Protein AF-A0A925TKR2-F1 (afdb_monomer)

Secondary structure (DSSP, 8-state):
--------TGGGS-TT-HHHHHHHHHHHHHHHHHTHHHHHHHHHHHH--TT--EEEET-TTSHHHHHHTTT-S-EEEEESSPPPTT--TTS-EEES-TTT--GGGG-SEEE-

Nearest PDB structures (foldseek):
  5bsz-assembly1_A  TM=6.815E-01  e=3.835E-04  Streptoalloteichus sp. ATCC 53650
  5ufm-assembly1_A  TM=5.450E-01  e=5.349E-03  Burkholderia thailandensis E264
  3bxo-assembly1_B  TM=6.477E-01  e=2.531E-02  Streptomyces venezuelae
  4evi-assembly1_B  TM=5.851E-01  e=6.092E-02  Linum nodiflorum
  8kdc-assembly1_A  TM=5.854E-01  e=1.191E+00  Human respirovirus 3

Foldseek 3Di:
DDDDDDDDPLVPDDCPDPVNVVVVVVVVVVCVVVVVLVVCLVVCLVDPDQPFAEEEEQCPAVPSVVSNCVRHVRYEYEDCDDHHPPDDPSHHYHNDDPVPDPCCVVGPYYHD

pLDDT: mean 91.81, std 5.47, range [65.12, 98.12]

Structure (mmCIF, N/CA/C/O backbone):
data_AF-A0A925TKR2-F1
#
_entry.id   AF-A0A925TKR2-F1
#
loop_
_atom_site.group_PDB
_atom_site.id
_atom_site.type_symbol
_atom_site.label_atom_id
_atom_site.label_alt_id
_atom_site.label_comp_id
_atom_site.label_asym_id
_atom_site.label_entity_id
_atom_site.label_seq_id
_atom_site.pdbx_PDB_ins_code
_atom_site.Cartn_x
_atom_site.Cartn_y
_atom_site.Cartn_z
_atom_site.occupancy
_atom_site.B_iso_or_equiv
_atom_site.auth_seq_id
_atom_site.auth_comp_id
_atom_site.auth_asym_id
_atom_site.auth_atom_id
_atom_site.pdbx_PDB_model_num
ATOM 1 N N . MET A 1 1 ? -12.867 14.093 -32.204 1.00 65.12 1 MET A N 1
ATOM 2 C CA . MET A 1 1 ? -11.749 13.657 -31.340 1.00 65.12 1 MET A CA 1
ATOM 3 C C . MET A 1 1 ? -12.023 12.224 -30.916 1.00 65.12 1 MET A C 1
ATOM 5 O O . MET A 1 1 ? -13.023 11.998 -30.249 1.00 65.12 1 MET A O 1
ATOM 9 N N . ASN A 1 2 ? -11.225 11.263 -31.384 1.00 75.62 2 ASN A N 1
ATOM 10 C CA . ASN A 1 2 ? -11.402 9.844 -31.070 1.00 75.62 2 ASN A CA 1
ATOM 11 C C . ASN A 1 2 ? -10.574 9.526 -29.813 1.00 75.62 2 ASN A C 1
ATOM 13 O O . ASN A 1 2 ? -9.360 9.707 -29.836 1.00 75.62 2 ASN A O 1
ATOM 17 N N . ARG A 1 3 ? -11.224 9.157 -28.702 1.00 83.12 3 ARG A N 1
ATOM 18 C CA . ARG A 1 3 ? -10.535 8.709 -27.481 1.00 83.12 3 ARG A CA 1
ATOM 19 C C . ARG A 1 3 ? -10.331 7.201 -27.604 1.00 83.12 3 ARG A C 1
ATOM 21 O O . ARG A 1 3 ? -11.316 6.469 -27.628 1.00 83.12 3 ARG A O 1
ATOM 28 N N . ARG A 1 4 ? -9.078 6.752 -27.688 1.00 86.75 4 ARG A N 1
ATOM 29 C CA . ARG A 1 4 ? -8.713 5.331 -27.735 1.00 86.75 4 ARG A CA 1
ATOM 30 C C . ARG A 1 4 ? -8.025 4.942 -26.432 1.00 86.75 4 ARG A C 1
ATOM 32 O O . ARG A 1 4 ? -7.164 5.678 -25.964 1.00 86.75 4 ARG A O 1
ATOM 39 N N . LEU A 1 5 ? -8.421 3.807 -25.861 1.00 82.81 5 LEU A N 1
ATOM 40 C CA . LEU A 1 5 ? -7.683 3.180 -24.769 1.00 82.81 5 LEU A CA 1
ATOM 41 C C . LEU A 1 5 ? -6.506 2.421 -25.373 1.00 82.81 5 LEU A C 1
ATOM 43 O O . LEU A 1 5 ? -6.697 1.574 -26.247 1.00 82.81 5 LEU A O 1
ATOM 47 N N . GLU A 1 6 ? -5.304 2.754 -24.928 1.00 86.62 6 GLU A N 1
ATOM 48 C CA . GLU A 1 6 ? -4.077 2.058 -25.299 1.00 86.62 6 GLU A CA 1
ATOM 49 C C . GLU A 1 6 ? -3.499 1.387 -24.053 1.00 86.62 6 GLU A C 1
ATOM 51 O O . GLU A 1 6 ? -3.674 1.928 -22.957 1.00 86.62 6 GLU A O 1
ATOM 56 N N . PRO A 1 7 ? -2.858 0.212 -24.191 1.00 82.44 7 PRO A N 1
ATOM 57 C CA . PRO A 1 7 ? -2.195 -0.433 -23.067 1.00 82.44 7 PRO A CA 1
ATOM 58 C C . PRO A 1 7 ? -1.189 0.517 -22.418 1.00 82.44 7 PRO A C 1
ATOM 60 O O . PRO A 1 7 ? -0.409 1.173 -23.112 1.00 82.44 7 PRO A O 1
ATOM 63 N N . GLU A 1 8 ? -1.205 0.588 -21.091 1.00 84.75 8 GLU A N 1
ATOM 64 C CA . GLU A 1 8 ? -0.228 1.375 -20.353 1.00 84.75 8 GLU A CA 1
ATOM 65 C C . GLU A 1 8 ? 1.171 0.766 -20.524 1.00 84.75 8 GLU A C 1
ATOM 67 O O . GLU A 1 8 ? 1.356 -0.445 -20.408 1.00 84.75 8 GLU A O 1
ATOM 72 N N . LEU A 1 9 ? 2.178 1.605 -20.789 1.00 83.31 9 LEU A N 1
ATOM 73 C CA . LEU A 1 9 ? 3.553 1.146 -21.006 1.00 83.31 9 LEU A CA 1
ATOM 74 C C . LEU A 1 9 ? 4.087 0.349 -19.804 1.00 83.31 9 LEU A C 1
ATOM 76 O O . LEU A 1 9 ? 4.703 -0.700 -19.984 1.00 83.31 9 LEU A O 1
ATOM 80 N N . LEU A 1 10 ? 3.827 0.827 -18.584 1.00 82.12 10 LEU A N 1
ATOM 81 C CA . LEU A 1 10 ? 4.342 0.228 -17.350 1.00 82.12 10 LEU A CA 1
ATOM 82 C C . LEU A 1 10 ? 3.732 -1.145 -17.054 1.00 82.12 10 LEU A C 1
ATOM 84 O O . LEU A 1 10 ? 4.422 -1.995 -16.497 1.00 82.12 10 LEU A O 1
ATOM 88 N N . ASP A 1 11 ? 2.495 -1.388 -17.487 1.00 79.62 11 ASP A N 1
ATOM 89 C CA . ASP A 1 11 ? 1.804 -2.671 -17.315 1.00 79.62 11 ASP A CA 1
ATOM 90 C C . ASP A 1 11 ? 2.474 -3.819 -18.076 1.00 79.62 11 ASP A C 1
ATOM 92 O O . ASP A 1 11 ? 2.323 -4.985 -17.715 1.00 79.62 11 ASP A O 1
ATOM 96 N N . SER A 1 12 ? 3.229 -3.495 -19.128 1.00 83.75 12 SER A N 1
ATOM 97 C CA . SER A 1 12 ? 3.965 -4.481 -19.923 1.00 83.75 12 SER A CA 1
ATOM 98 C C . SER A 1 12 ? 5.346 -4.827 -19.357 1.00 83.75 12 SER A C 1
ATOM 100 O O . SER A 1 12 ? 5.972 -5.786 -19.813 1.00 83.75 12 SER A O 1
ATOM 102 N N . LEU A 1 13 ? 5.839 -4.060 -18.379 1.00 85.88 13 LEU A N 1
ATOM 103 C CA . LEU A 1 13 ? 7.198 -4.204 -17.870 1.00 85.88 13 LEU A CA 1
ATOM 104 C C . LEU A 1 13 ? 7.270 -5.179 -16.684 1.00 85.88 13 LEU A C 1
ATOM 106 O O . LEU A 1 13 ? 6.424 -5.133 -15.787 1.00 85.88 13 LEU A O 1
ATOM 110 N N . PRO A 1 14 ? 8.324 -6.017 -16.609 1.00 86.00 14 PRO A N 1
ATOM 111 C CA . PRO A 1 14 ? 8.619 -6.796 -15.415 1.00 86.00 14 PRO A CA 1
ATOM 112 C C . PRO A 1 14 ? 8.771 -5.912 -14.163 1.00 86.00 14 PRO A C 1
ATOM 114 O O . PRO A 1 14 ? 9.266 -4.784 -14.259 1.00 86.00 14 PRO A O 1
ATOM 117 N N . PRO A 1 15 ? 8.410 -6.401 -12.962 1.00 81.31 15 PRO A N 1
ATOM 118 C CA . PRO A 1 15 ? 8.490 -5.605 -11.739 1.00 81.31 15 PRO A CA 1
ATOM 119 C C . PRO A 1 15 ? 9.890 -5.091 -11.385 1.00 81.31 15 PRO A C 1
ATOM 121 O O . PRO A 1 15 ? 10.000 -4.080 -10.691 1.00 81.31 15 PRO A O 1
ATOM 124 N N . ASP A 1 16 ? 10.931 -5.792 -11.821 1.00 86.56 16 ASP A N 1
ATOM 125 C CA . ASP A 1 16 ? 12.348 -5.488 -11.631 1.00 86.56 16 ASP A CA 1
ATOM 126 C C . ASP A 1 16 ? 12.948 -4.651 -12.775 1.00 86.56 16 ASP A C 1
ATOM 128 O O . ASP A 1 16 ? 14.123 -4.283 -12.720 1.00 86.56 16 ASP A O 1
ATOM 132 N N . HIS A 1 17 ? 12.150 -4.293 -13.787 1.00 89.38 17 HIS A N 1
ATOM 133 C CA . HIS A 1 17 ? 12.605 -3.453 -14.887 1.00 89.38 17 HIS A CA 1
ATOM 134 C C . HIS A 1 17 ? 13.007 -2.052 -14.381 1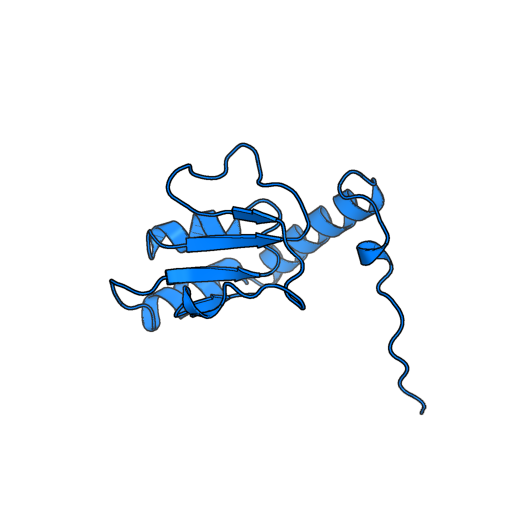.00 89.38 17 HIS A C 1
ATOM 136 O O . HIS A 1 17 ? 12.244 -1.438 -13.622 1.00 89.38 17 HIS A O 1
ATOM 142 N N . PRO A 1 18 ? 14.149 -1.487 -14.824 1.00 89.06 18 PRO A N 1
ATOM 143 C CA . PRO A 1 18 ? 14.622 -0.177 -14.371 1.00 89.06 18 PRO A CA 1
ATOM 144 C C . PRO A 1 18 ? 13.580 0.940 -14.496 1.00 89.06 18 PRO A C 1
ATOM 146 O O . PRO A 1 18 ? 13.410 1.720 -13.562 1.00 89.06 18 PRO A O 1
ATOM 149 N N . ASP A 1 19 ? 12.834 0.980 -15.602 1.00 88.44 19 ASP A N 1
ATOM 150 C CA . ASP A 1 19 ? 11.799 2.002 -15.824 1.00 88.44 19 ASP A CA 1
ATOM 151 C C . ASP A 1 19 ? 10.593 1.840 -14.889 1.00 88.44 19 ASP A C 1
ATOM 153 O O . ASP A 1 19 ? 10.044 2.8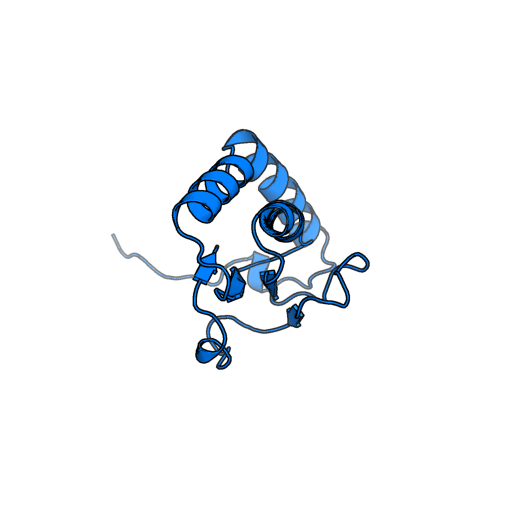32 -14.408 1.00 88.44 19 ASP A O 1
ATOM 157 N N . ALA A 1 20 ? 10.212 0.601 -14.556 1.00 86.06 20 ALA A N 1
ATOM 158 C CA . ALA A 1 20 ? 9.152 0.341 -13.584 1.00 86.06 20 ALA A CA 1
ATOM 159 C C . ALA A 1 20 ? 9.584 0.782 -12.176 1.00 86.06 20 ALA A C 1
ATOM 161 O O . ALA A 1 20 ? 8.811 1.395 -11.437 1.00 86.06 20 ALA A O 1
ATOM 162 N N . ILE A 1 21 ? 10.846 0.532 -11.814 1.00 86.81 21 ILE A N 1
ATOM 163 C CA . ILE A 1 21 ? 11.433 0.994 -10.550 1.00 86.81 21 ILE A CA 1
ATOM 164 C C . ILE A 1 21 ? 11.505 2.527 -10.510 1.00 86.81 21 ILE A C 1
ATOM 166 O O . ILE A 1 21 ? 11.133 3.129 -9.498 1.00 86.81 21 ILE A O 1
ATOM 170 N N . HIS A 1 22 ? 11.957 3.165 -11.594 1.00 88.75 22 HIS A N 1
ATOM 171 C CA . HIS A 1 22 ? 12.053 4.622 -11.692 1.00 88.75 22 HIS A CA 1
ATOM 172 C C . HIS A 1 22 ? 10.674 5.269 -11.550 1.00 88.75 22 HIS A C 1
ATOM 174 O O . HIS A 1 22 ? 10.497 6.137 -10.698 1.00 88.75 22 HIS A O 1
ATOM 180 N N . SER A 1 23 ? 9.681 4.782 -12.297 1.00 87.06 23 SER A N 1
ATOM 181 C CA . SER A 1 23 ? 8.310 5.290 -12.231 1.00 87.06 23 SER A CA 1
ATOM 182 C C . SER A 1 23 ? 7.731 5.208 -10.813 1.00 87.06 23 SER A C 1
ATOM 184 O O . SER A 1 23 ? 7.206 6.194 -10.295 1.00 87.06 23 SER A O 1
ATOM 186 N N . ARG A 1 24 ? 7.925 4.085 -10.104 1.00 85.94 24 ARG A N 1
ATOM 187 C CA . ARG A 1 24 ? 7.507 3.958 -8.693 1.00 85.94 24 ARG A CA 1
ATOM 188 C C . ARG A 1 24 ? 8.175 4.993 -7.791 1.00 85.94 24 ARG A C 1
ATOM 190 O O . ARG A 1 24 ? 7.528 5.539 -6.899 1.00 85.94 24 ARG A O 1
ATOM 197 N N . ARG A 1 25 ? 9.468 5.265 -7.990 1.00 86.69 25 ARG A N 1
ATOM 198 C CA . ARG A 1 25 ? 10.191 6.283 -7.213 1.00 86.69 25 ARG A CA 1
ATOM 199 C C . ARG A 1 25 ? 9.600 7.673 -7.442 1.00 86.69 25 ARG A C 1
ATOM 201 O O . ARG A 1 25 ? 9.396 8.405 -6.473 1.00 86.69 25 ARG A O 1
ATOM 208 N N . ASP A 1 26 ? 9.303 8.008 -8.689 1.00 89.69 26 ASP A N 1
ATOM 209 C CA . ASP A 1 26 ? 8.731 9.303 -9.048 1.00 89.69 26 ASP A CA 1
ATOM 210 C C . ASP A 1 26 ? 7.316 9.445 -8.487 1.00 89.69 26 ASP A C 1
ATOM 212 O O . ASP A 1 26 ? 6.995 10.458 -7.861 1.00 89.69 26 ASP A O 1
ATOM 216 N N . LEU A 1 27 ? 6.503 8.389 -8.580 1.00 85.69 27 LEU A N 1
ATOM 217 C CA . LEU A 1 27 ? 5.161 8.359 -8.005 1.00 85.69 27 LEU A CA 1
ATOM 218 C C . LEU A 1 27 ? 5.180 8.587 -6.486 1.00 85.69 27 LEU A C 1
ATOM 220 O O . LEU A 1 27 ? 4.352 9.328 -5.960 1.00 85.69 27 LEU A O 1
ATOM 224 N N . ARG A 1 28 ? 6.162 8.030 -5.763 1.00 86.44 28 ARG A N 1
ATOM 225 C CA . ARG A 1 28 ? 6.335 8.305 -4.323 1.00 86.44 28 ARG A CA 1
ATOM 226 C C . ARG A 1 28 ? 6.629 9.776 -4.043 1.00 86.44 28 ARG A C 1
ATOM 228 O O . ARG A 1 28 ? 6.142 10.308 -3.043 1.00 86.44 28 ARG A O 1
ATOM 235 N N . LEU A 1 29 ? 7.434 10.427 -4.881 1.00 88.56 29 LEU A N 1
ATOM 236 C CA . LEU A 1 29 ? 7.726 11.852 -4.740 1.00 88.56 29 LEU A CA 1
ATOM 237 C C . LEU A 1 29 ? 6.467 12.685 -4.992 1.00 88.56 29 LEU A C 1
ATOM 239 O O . LEU A 1 29 ? 6.134 13.536 -4.171 1.00 88.56 29 LEU A O 1
ATOM 243 N N . VAL A 1 30 ? 5.738 12.394 -6.069 1.00 88.81 30 VAL A N 1
ATOM 244 C CA . VAL A 1 30 ? 4.482 13.074 -6.412 1.00 88.81 30 VAL A CA 1
ATOM 245 C C . VAL A 1 30 ? 3.453 12.915 -5.291 1.00 88.81 30 VAL A C 1
ATOM 247 O O . VAL A 1 30 ? 2.955 13.915 -4.777 1.00 88.81 30 VAL A O 1
ATOM 250 N N . ASN A 1 31 ? 3.216 11.688 -4.816 1.00 86.88 31 ASN A N 1
ATOM 251 C CA . ASN A 1 31 ? 2.296 11.409 -3.708 1.00 86.88 31 ASN A CA 1
ATOM 252 C C . ASN A 1 31 ? 2.683 12.146 -2.420 1.00 86.88 31 ASN A C 1
ATOM 254 O O . ASN A 1 31 ? 1.816 12.568 -1.650 1.00 86.88 31 ASN A O 1
ATOM 258 N N . ARG A 1 32 ? 3.988 12.317 -2.176 1.00 87.81 32 ARG A N 1
ATOM 259 C CA . ARG A 1 32 ? 4.490 13.092 -1.039 1.00 87.81 32 ARG A CA 1
ATOM 260 C C . ARG A 1 32 ? 4.209 14.582 -1.207 1.00 87.81 32 ARG A C 1
ATOM 262 O O . ARG A 1 32 ? 3.733 15.195 -0.258 1.00 87.81 32 ARG A O 1
ATOM 269 N N . VAL A 1 33 ? 4.485 15.146 -2.382 1.00 92.00 33 VAL A N 1
ATOM 270 C CA . VAL A 1 33 ? 4.248 16.569 -2.683 1.00 92.00 33 VAL A CA 1
ATOM 271 C C . VAL A 1 33 ? 2.757 16.904 -2.620 1.00 92.00 33 VAL A C 1
ATOM 273 O O . VAL A 1 33 ? 2.390 17.938 -2.072 1.00 92.00 33 VAL A O 1
ATOM 276 N N . MET A 1 34 ? 1.897 16.011 -3.110 1.00 91.50 34 MET A N 1
ATOM 277 C CA . MET A 1 34 ? 0.442 16.180 -3.068 1.00 91.50 34 MET A CA 1
ATOM 278 C C . MET A 1 34 ? -0.163 15.991 -1.670 1.00 91.50 34 MET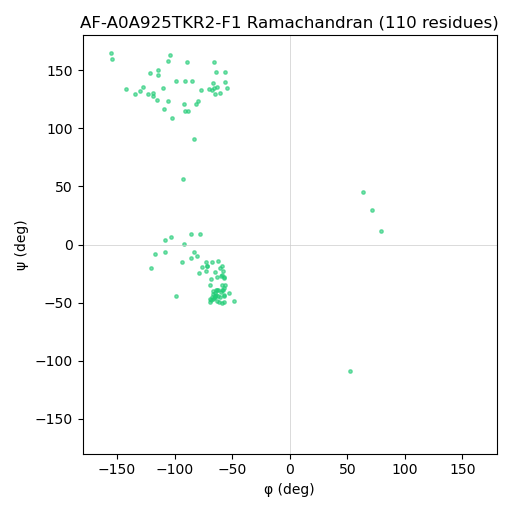 A C 1
ATOM 280 O O . MET A 1 34 ? -1.306 16.374 -1.443 1.00 91.50 34 MET A O 1
ATOM 284 N N . GLY A 1 35 ? 0.581 15.413 -0.720 1.00 91.00 35 GLY A N 1
ATOM 285 C CA . GLY A 1 35 ? 0.070 15.162 0.628 1.00 91.00 35 GLY A CA 1
ATOM 286 C C . GLY A 1 35 ? -0.972 14.040 0.691 1.00 91.00 35 GLY A C 1
ATOM 287 O O . GLY A 1 35 ? -1.822 14.049 1.583 1.00 91.00 35 GLY A O 1
ATOM 288 N N . ASN A 1 36 ? -0.889 13.051 -0.205 1.00 90.00 36 ASN A N 1
ATOM 289 C CA . ASN A 1 36 ? -1.884 11.977 -0.298 1.00 90.00 36 ASN A CA 1
ATOM 290 C C . ASN A 1 36 ? -1.973 11.157 0.993 1.00 90.00 36 ASN A C 1
ATOM 292 O O . ASN A 1 36 ? -3.059 10.894 1.498 1.00 90.00 36 ASN A O 1
ATOM 296 N N . ALA A 1 37 ? -0.836 10.779 1.575 1.00 91.75 37 ALA A N 1
ATOM 297 C CA . ALA A 1 37 ? -0.844 9.916 2.752 1.00 91.75 37 ALA A CA 1
ATOM 298 C C . ALA A 1 37 ? -1.468 10.574 4.010 1.00 91.75 37 ALA A C 1
ATOM 300 O O . ALA A 1 37 ? -2.335 9.943 4.613 1.00 91.75 37 ALA A O 1
ATOM 301 N N . PRO A 1 38 ? -1.145 11.833 4.386 1.00 94.56 38 PRO A N 1
ATOM 302 C CA . PRO A 1 38 ? -1.894 12.543 5.429 1.00 94.56 38 PRO A CA 1
ATOM 303 C C . PRO A 1 38 ? -3.395 12.667 5.132 1.00 94.56 38 PRO A C 1
ATOM 305 O O . PRO A 1 38 ? -4.212 12.570 6.046 1.00 94.56 38 PRO A O 1
ATOM 308 N N . TRP A 1 39 ? -3.770 12.874 3.866 1.00 95.56 39 TRP A N 1
ATOM 309 C CA . TRP A 1 39 ? -5.176 12.956 3.472 1.00 95.56 39 TRP A CA 1
ATOM 310 C C . TRP A 1 39 ? -5.911 11.623 3.682 1.00 95.56 39 TRP A C 1
ATOM 312 O O . T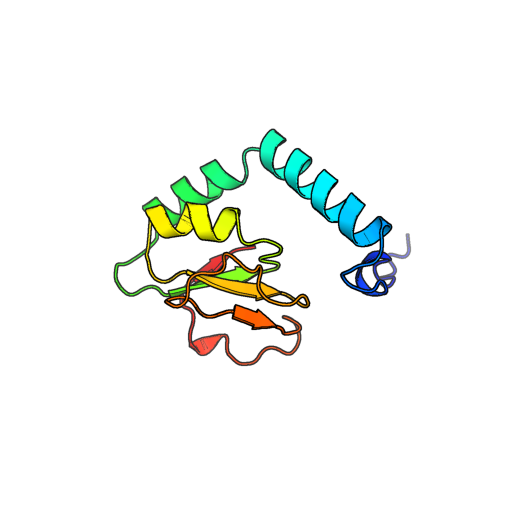RP A 1 39 ? -7.001 11.614 4.261 1.00 95.56 39 TRP A O 1
ATOM 322 N N . PHE A 1 40 ? -5.303 10.498 3.291 1.00 96.19 40 PHE A N 1
ATOM 323 C CA . PHE A 1 40 ? -5.870 9.169 3.521 1.00 96.19 40 PHE A CA 1
ATOM 324 C C . PHE A 1 40 ? -5.977 8.835 5.011 1.00 96.19 40 PHE A C 1
ATOM 326 O O . PHE A 1 40 ? -7.024 8.358 5.433 1.00 96.19 40 PHE A O 1
ATOM 333 N N . GLU A 1 41 ? -4.959 9.130 5.825 1.00 95.75 41 GLU A N 1
ATOM 334 C CA . GLU A 1 41 ? -5.019 8.920 7.282 1.00 95.75 41 GLU A CA 1
ATOM 335 C C . GLU A 1 41 ? -6.191 9.674 7.918 1.00 95.75 41 GLU A C 1
ATOM 337 O O . GLU A 1 41 ? -6.980 9.090 8.660 1.00 95.75 41 GLU A O 1
ATOM 342 N N . GLN A 1 42 ? -6.337 10.965 7.599 1.00 96.31 42 GLN A N 1
ATOM 343 C CA . GLN A 1 42 ? -7.422 11.793 8.130 1.00 96.31 42 GLN A CA 1
ATOM 344 C C . GLN A 1 42 ? -8.793 11.310 7.658 1.00 96.31 42 GLN A C 1
ATOM 346 O O . GLN A 1 42 ?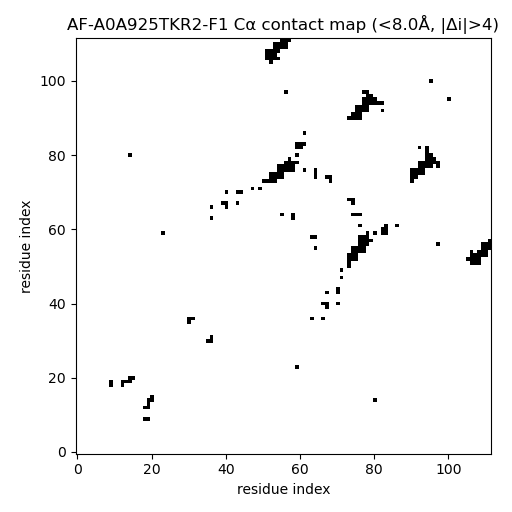 -9.748 11.291 8.435 1.00 96.31 42 GLN A O 1
ATOM 351 N N . THR A 1 43 ? -8.903 10.934 6.385 1.00 96.50 43 THR A N 1
ATOM 352 C CA . THR A 1 43 ? -10.158 10.446 5.808 1.00 96.50 43 THR A CA 1
ATOM 353 C C . THR A 1 43 ? -10.542 9.106 6.422 1.00 96.50 43 THR A C 1
ATOM 355 O O . THR A 1 43 ? -11.686 8.943 6.843 1.00 96.50 43 THR A O 1
ATOM 358 N N . LEU A 1 44 ? -9.588 8.184 6.557 1.00 96.31 44 LEU A N 1
ATOM 359 C CA . LEU A 1 44 ? -9.811 6.877 7.159 1.00 96.31 44 LEU A CA 1
ATOM 360 C C . LEU A 1 44 ? -10.217 7.008 8.626 1.00 96.31 44 LEU A C 1
ATOM 362 O O . LEU A 1 44 ? -11.241 6.459 9.018 1.00 96.31 44 LEU A O 1
ATOM 366 N N . ALA A 1 45 ? -9.488 7.803 9.414 1.00 96.31 45 ALA A N 1
ATOM 367 C CA . ALA A 1 45 ? -9.774 8.008 10.834 1.00 96.31 45 ALA A CA 1
ATOM 368 C C . ALA A 1 45 ? -11.194 8.541 11.099 1.00 96.31 45 ALA A C 1
ATOM 370 O O . ALA A 1 45 ? -11.769 8.264 12.147 1.00 96.31 45 ALA A O 1
ATOM 371 N N . ARG A 1 46 ? -11.776 9.288 10.152 1.00 96.69 46 ARG A N 1
ATOM 372 C CA . ARG A 1 46 ? -13.141 9.827 10.267 1.00 96.69 46 ARG A CA 1
ATOM 373 C C . ARG A 1 46 ? -14.244 8.813 9.962 1.00 96.69 46 ARG A C 1
ATOM 375 O O . ARG A 1 46 ? -15.366 9.022 10.410 1.00 96.69 46 ARG A O 1
ATOM 382 N N . HIS A 1 47 ? -13.958 7.767 9.186 1.00 95.75 47 HIS A N 1
ATOM 383 C CA . HIS A 1 47 ? -14.992 6.876 8.640 1.00 95.75 47 HIS A CA 1
ATOM 384 C C . HIS A 1 47 ? -14.843 5.414 9.065 1.00 95.75 47 HIS A C 1
ATOM 386 O O . HIS A 1 47 ? -15.820 4.668 8.995 1.00 95.75 47 HIS A O 1
ATOM 392 N N . ILE A 1 48 ? -13.651 5.003 9.500 1.00 96.94 48 ILE A N 1
ATOM 393 C CA . ILE A 1 48 ? -13.360 3.617 9.856 1.00 96.94 48 ILE A CA 1
ATOM 394 C C . ILE A 1 48 ? -14.136 3.179 11.101 1.00 96.94 48 ILE A C 1
ATOM 396 O O . ILE A 1 48 ? -14.244 3.910 12.088 1.00 96.94 48 ILE A O 1
ATOM 400 N N . ARG A 1 49 ? -14.651 1.951 11.076 1.00 95.94 49 ARG A N 1
ATOM 401 C CA . ARG A 1 49 ? -15.263 1.282 12.229 1.00 95.94 49 ARG A CA 1
ATOM 402 C C . ARG A 1 49 ? -14.321 0.204 12.778 1.00 95.94 49 ARG A C 1
ATOM 404 O O . ARG A 1 49 ? -13.501 -0.324 12.033 1.00 95.94 49 ARG A O 1
ATOM 411 N N . PRO A 1 50 ? -14.456 -0.210 14.054 1.00 89.44 50 PRO A N 1
ATOM 412 C CA . PRO A 1 50 ? -13.508 -1.140 14.684 1.00 89.44 50 PRO A CA 1
ATOM 413 C C . PRO A 1 50 ? -13.325 -2.502 13.991 1.00 89.44 50 PRO A C 1
ATOM 415 O O . PRO A 1 50 ? -12.306 -3.152 14.193 1.00 89.44 50 PRO A O 1
ATOM 418 N N . HIS A 1 51 ? -14.304 -2.946 13.199 1.00 91.75 51 HIS A N 1
ATOM 419 C CA . HIS A 1 51 ? -14.287 -4.248 12.520 1.00 91.75 51 HIS A CA 1
ATOM 420 C C . HIS A 1 51 ? -14.084 -4.120 11.009 1.00 91.75 51 HIS A C 1
ATOM 422 O O . HIS A 1 51 ? -14.149 -5.123 10.297 1.00 91.75 51 HIS A O 1
ATOM 428 N N . ASP A 1 52 ? -13.869 -2.900 10.516 1.00 96.31 52 ASP A N 1
ATOM 429 C CA . ASP A 1 52 ? -13.652 -2.686 9.099 1.00 96.31 52 ASP A CA 1
ATOM 430 C C . ASP A 1 52 ? -12.296 -3.239 8.681 1.00 96.31 52 ASP A C 1
ATOM 432 O O . ASP A 1 52 ? -11.271 -2.999 9.325 1.00 96.31 52 ASP A O 1
ATOM 436 N N . ARG A 1 53 ? -12.311 -3.974 7.570 1.00 97.00 53 ARG A N 1
ATOM 437 C CA . ARG A 1 53 ? -11.106 -4.478 6.926 1.00 97.00 53 ARG A CA 1
ATOM 438 C C . ARG A 1 53 ? -10.855 -3.665 5.668 1.00 97.00 53 ARG A C 1
ATOM 440 O O . ARG A 1 53 ? -11.716 -3.581 4.790 1.00 97.00 53 ARG A O 1
ATOM 447 N N . VAL A 1 54 ? -9.666 -3.086 5.609 1.00 98.00 54 VAL A N 1
ATOM 448 C CA . VAL A 1 54 ? -9.196 -2.201 4.550 1.00 98.00 54 VAL A CA 1
ATOM 449 C C . VAL A 1 54 ? -8.336 -2.998 3.574 1.00 98.00 54 VAL A C 1
ATOM 451 O O . VAL A 1 54 ? -7.534 -3.829 4.002 1.00 98.00 54 VAL A O 1
ATOM 454 N N . ILE A 1 55 ? -8.477 -2.724 2.280 1.00 98.12 55 ILE A N 1
ATOM 455 C CA . ILE A 1 55 ? -7.536 -3.161 1.244 1.00 98.12 55 ILE A CA 1
ATOM 456 C C . ILE A 1 55 ? -7.006 -1.961 0.458 1.00 98.12 55 ILE A C 1
ATOM 458 O O . ILE A 1 55 ? -7.790 -1.129 -0.002 1.00 98.12 55 ILE A O 1
ATOM 462 N N . GLU A 1 56 ? -5.682 -1.868 0.322 1.00 97.31 56 GLU A N 1
ATOM 463 C CA . GLU A 1 56 ? -5.009 -0.867 -0.515 1.00 97.31 56 GLU A CA 1
ATOM 464 C C . GLU A 1 56 ? -4.770 -1.413 -1.934 1.00 97.31 56 GLU A C 1
ATOM 466 O O . GLU A 1 56 ? -4.086 -2.420 -2.115 1.00 97.31 56 GLU A O 1
ATOM 471 N N . LEU A 1 57 ? -5.309 -0.735 -2.945 1.00 96.19 57 LEU A N 1
ATOM 472 C CA . LEU A 1 57 ? -5.081 -0.992 -4.363 1.00 96.19 57 LEU A CA 1
ATOM 473 C C . LEU A 1 57 ? -3.720 -0.442 -4.783 1.00 96.19 57 LEU A C 1
ATOM 475 O O . LEU A 1 57 ? -3.409 0.709 -4.495 1.00 96.19 57 LEU A O 1
ATOM 479 N N . GLY A 1 58 ? -2.931 -1.237 -5.506 1.00 92.44 58 GLY A N 1
ATOM 480 C CA . GLY A 1 58 ? -1.608 -0.792 -5.948 1.00 92.44 58 GLY A CA 1
ATOM 481 C C . GLY A 1 58 ? -0.682 -0.528 -4.762 1.00 92.44 58 GLY A C 1
ATOM 482 O O . GLY A 1 58 ? -0.008 0.500 -4.709 1.00 92.44 58 GLY A O 1
ATOM 483 N N . SER A 1 59 ? -0.683 -1.449 -3.790 1.00 92.94 59 SER A N 1
ATOM 484 C CA . SER A 1 59 ? 0.032 -1.296 -2.516 1.00 92.94 59 SER A CA 1
ATOM 485 C C . SER A 1 59 ? 1.541 -1.098 -2.663 1.00 92.94 59 SER A C 1
ATOM 487 O O . SER A 1 59 ? 2.197 -0.658 -1.717 1.00 92.94 59 SER A O 1
ATOM 489 N N . GLY A 1 60 ? 2.123 -1.442 -3.815 1.00 90.00 60 GLY A N 1
ATOM 490 C CA . GLY A 1 60 ? 3.521 -1.212 -4.143 1.00 90.00 60 GLY A CA 1
ATOM 491 C C . GLY A 1 60 ? 4.471 -1.742 -3.070 1.00 90.00 60 GLY A C 1
ATOM 492 O O . GLY A 1 60 ? 4.668 -2.940 -2.904 1.00 90.00 60 GLY A O 1
ATOM 493 N N . THR A 1 61 ? 5.099 -0.833 -2.334 1.00 89.19 61 THR A N 1
ATOM 494 C CA . THR A 1 61 ? 6.047 -1.151 -1.253 1.00 89.19 61 THR A CA 1
ATOM 495 C C . THR A 1 61 ? 5.471 -0.993 0.153 1.00 89.19 61 THR A C 1
ATOM 497 O O . THR A 1 61 ? 6.191 -1.180 1.134 1.00 89.19 61 THR A O 1
ATOM 500 N N . GLY A 1 62 ? 4.172 -0.721 0.261 1.00 91.69 62 GLY A N 1
ATOM 501 C CA . GLY A 1 62 ? 3.408 -0.764 1.501 1.00 91.69 62 GLY A CA 1
ATOM 502 C C . GLY A 1 62 ? 3.570 0.450 2.414 1.00 91.69 62 GLY A C 1
ATOM 503 O O . GLY A 1 62 ? 3.141 0.386 3.564 1.00 91.69 62 GLY A O 1
ATOM 504 N N . GLU A 1 63 ? 4.178 1.554 1.968 1.00 92.06 63 GLU A N 1
ATOM 505 C CA . GLU A 1 63 ? 4.373 2.736 2.817 1.00 92.06 63 GLU A CA 1
ATOM 506 C C . GLU A 1 63 ? 3.049 3.381 3.248 1.00 92.06 63 GLU A C 1
ATOM 508 O O . GLU A 1 63 ? 2.935 3.821 4.394 1.00 92.06 63 GLU A O 1
ATOM 513 N N . LEU A 1 64 ? 2.046 3.439 2.363 1.00 93.56 64 LEU A N 1
ATOM 514 C CA . LEU A 1 64 ? 0.724 3.953 2.723 1.00 93.56 64 LEU A CA 1
ATOM 515 C C . LEU A 1 64 ? 0.019 2.984 3.677 1.00 93.56 64 LEU A C 1
ATOM 517 O O . LEU A 1 64 ? -0.389 3.410 4.754 1.00 93.56 64 LEU A O 1
ATOM 521 N N . SER A 1 65 ? -0.024 1.687 3.367 1.00 95.25 65 SER A N 1
ATOM 522 C CA . SER A 1 65 ? -0.500 0.646 4.288 1.00 95.25 65 SER A CA 1
ATOM 523 C C . SER A 1 65 ? 0.121 0.764 5.680 1.00 95.25 65 SER A C 1
ATOM 525 O O . SER A 1 65 ? -0.597 0.778 6.677 1.00 95.25 65 SER A O 1
ATOM 527 N N . ALA A 1 66 ? 1.444 0.915 5.780 1.00 94.25 66 ALA A N 1
ATOM 528 C CA . ALA A 1 66 ? 2.135 1.065 7.060 1.00 94.25 66 ALA A CA 1
ATOM 529 C C . ALA A 1 66 ? 1.625 2.276 7.859 1.00 94.25 66 AL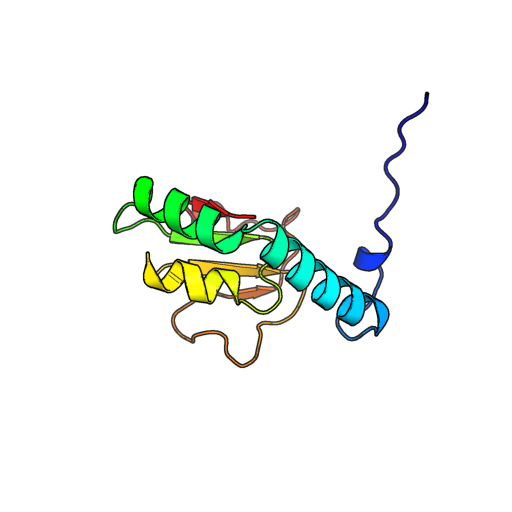A A C 1
ATOM 531 O O . ALA A 1 66 ? 1.437 2.186 9.073 1.00 94.25 66 ALA A O 1
ATOM 532 N N . ARG A 1 67 ? 1.348 3.386 7.172 1.00 95.12 67 ARG A N 1
ATOM 533 C CA . ARG A 1 67 ? 0.767 4.595 7.761 1.00 95.12 67 ARG A CA 1
ATOM 534 C C . ARG A 1 67 ? -0.679 4.392 8.206 1.00 95.12 67 ARG A C 1
ATOM 536 O O . ARG A 1 67 ? -1.009 4.680 9.354 1.00 95.12 67 ARG A O 1
ATOM 543 N N . LEU A 1 68 ? -1.526 3.813 7.358 1.00 95.69 68 LEU A N 1
ATOM 544 C CA . LEU A 1 68 ? -2.931 3.533 7.682 1.00 95.69 68 LEU A CA 1
ATOM 545 C C . LEU A 1 68 ? -3.086 2.546 8.842 1.00 95.69 68 LEU A C 1
ATOM 547 O O . LEU A 1 68 ? -4.047 2.636 9.608 1.00 95.69 68 LEU A O 1
ATOM 551 N N . ARG A 1 69 ? -2.108 1.657 9.039 1.00 94.50 69 ARG A N 1
ATOM 552 C CA . ARG A 1 69 ? -2.092 0.714 10.165 1.00 94.50 69 ARG A CA 1
ATOM 553 C C . ARG A 1 69 ? -1.919 1.360 11.533 1.00 94.50 69 ARG A C 1
ATOM 555 O O . ARG A 1 69 ? -2.219 0.724 12.539 1.00 94.50 69 ARG A O 1
ATOM 562 N N . THR A 1 70 ? -1.498 2.623 11.580 1.00 94.69 70 THR A N 1
ATOM 563 C CA . THR A 1 70 ? -1.534 3.424 12.813 1.00 94.69 70 THR A CA 1
ATOM 564 C C . THR A 1 70 ? -2.961 3.827 13.208 1.00 94.69 70 THR A C 1
ATOM 566 O O . THR A 1 70 ? -3.200 4.150 14.368 1.00 94.69 70 THR A O 1
ATOM 569 N N . ILE A 1 71 ? -3.910 3.768 12.264 1.00 95.56 71 ILE A N 1
ATOM 570 C CA . ILE A 1 71 ? -5.324 4.115 12.449 1.00 95.56 71 ILE A CA 1
ATOM 571 C C . ILE A 1 71 ? -6.179 2.860 12.673 1.00 95.56 71 ILE A C 1
ATOM 573 O O . ILE A 1 71 ? -7.021 2.840 13.567 1.00 95.56 71 ILE A O 1
ATOM 577 N N . THR A 1 72 ? -5.969 1.802 11.882 1.00 94.69 72 THR A N 1
ATOM 578 C CA . THR A 1 72 ? -6.665 0.512 12.036 1.00 94.69 72 THR A CA 1
ATOM 579 C C . THR A 1 72 ? -5.727 -0.658 11.741 1.00 94.69 72 THR A C 1
ATOM 581 O O . THR A 1 72 ? -5.032 -0.636 10.731 1.00 94.69 72 THR A O 1
ATOM 584 N N . PRO A 1 73 ? -5.685 -1.719 12.564 1.00 91.88 73 PRO A N 1
ATOM 585 C CA . PRO A 1 73 ? -4.741 -2.817 12.357 1.00 91.88 73 PRO A CA 1
ATOM 586 C C . PRO A 1 73 ? -5.076 -3.708 11.145 1.00 91.88 73 PRO A C 1
ATOM 588 O O . PRO A 1 73 ? -4.202 -4.440 10.672 1.00 91.88 73 PRO A O 1
ATOM 591 N N . LEU A 1 74 ? -6.318 -3.660 10.644 1.00 95.94 74 LEU A N 1
ATOM 592 C CA . LEU A 1 74 ? -6.854 -4.542 9.599 1.00 95.94 74 LEU A CA 1
ATOM 593 C C . LEU A 1 74 ? -6.686 -3.953 8.189 1.00 95.94 74 LEU A C 1
ATOM 595 O O . LEU A 1 74 ? -7.667 -3.787 7.467 1.00 95.94 74 LEU A O 1
ATOM 599 N N . VAL A 1 75 ? -5.449 -3.638 7.806 1.00 97.44 75 VAL A N 1
ATOM 600 C CA . VAL A 1 75 ? -5.103 -3.170 6.452 1.00 97.44 75 VAL A CA 1
ATOM 601 C C . VAL A 1 75 ? -4.332 -4.263 5.725 1.00 97.44 75 VAL A C 1
ATOM 603 O O . VAL A 1 75 ? -3.236 -4.621 6.156 1.00 97.44 75 VAL A O 1
ATOM 606 N N . ASP A 1 76 ? -4.915 -4.769 4.644 1.00 97.69 76 ASP A N 1
ATOM 607 C CA . ASP A 1 76 ? -4.309 -5.707 3.701 1.00 97.69 76 ASP A CA 1
ATOM 608 C C . ASP A 1 76 ? -3.911 -4.962 2.408 1.00 97.69 76 ASP A C 1
ATOM 610 O O . ASP A 1 76 ? -4.395 -3.861 2.140 1.00 97.69 76 ASP A O 1
ATOM 614 N N . GLY A 1 77 ? -3.048 -5.564 1.591 1.00 97.44 77 GLY A N 1
ATOM 615 C CA . GLY A 1 77 ? -2.588 -4.978 0.331 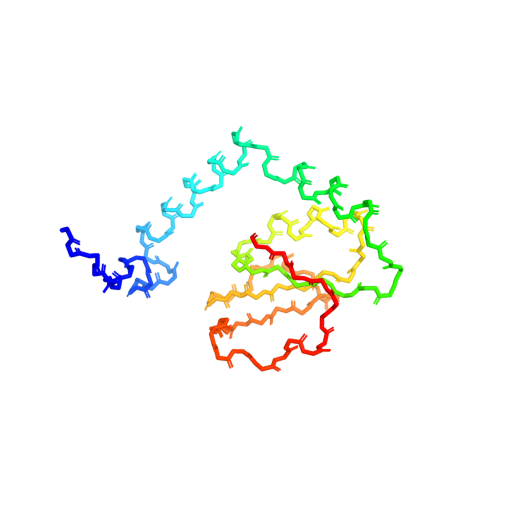1.00 97.44 77 GLY A CA 1
ATOM 616 C C . GLY A 1 77 ? -2.900 -5.851 -0.879 1.00 97.44 77 GLY A C 1
ATOM 617 O O . GLY A 1 77 ? -2.904 -7.079 -0.769 1.00 97.44 77 GLY A O 1
ATOM 618 N N . ILE A 1 78 ? -3.155 -5.229 -2.031 1.00 97.62 78 ILE A N 1
ATOM 619 C CA . ILE A 1 78 ? -3.211 -5.895 -3.337 1.00 97.62 78 ILE A CA 1
ATOM 620 C C . ILE A 1 78 ? -2.348 -5.163 -4.358 1.00 97.62 78 ILE A C 1
ATOM 622 O O . ILE A 1 78 ? -2.416 -3.942 -4.507 1.00 97.62 78 ILE A O 1
ATOM 626 N N . ASP A 1 79 ? -1.538 -5.929 -5.078 1.00 95.06 79 ASP A N 1
ATOM 627 C CA . ASP A 1 79 ? -0.713 -5.444 -6.179 1.00 95.06 79 ASP A CA 1
ATOM 628 C C . ASP A 1 79 ? -0.402 -6.600 -7.144 1.00 95.06 79 ASP A C 1
ATOM 630 O O . ASP A 1 79 ? -0.551 -7.770 -6.799 1.00 95.06 79 ASP A O 1
ATOM 634 N N . ARG A 1 80 ? 0.069 -6.300 -8.354 1.00 92.31 80 ARG A N 1
ATOM 635 C CA . ARG A 1 80 ? 0.592 -7.310 -9.287 1.00 92.31 80 ARG A CA 1
ATOM 636 C C . ARG A 1 80 ? 1.996 -7.785 -8.884 1.00 92.31 80 ARG A C 1
ATOM 638 O O . ARG A 1 80 ? 2.430 -8.863 -9.302 1.00 92.31 80 ARG A O 1
ATOM 645 N N . ILE A 1 81 ? 2.709 -7.006 -8.067 1.00 90.50 81 ILE A N 1
ATOM 646 C CA . ILE A 1 81 ? 4.062 -7.325 -7.593 1.00 90.50 81 ILE A CA 1
ATOM 647 C C . ILE A 1 81 ? 4.048 -8.141 -6.284 1.00 90.50 81 ILE A C 1
ATOM 649 O O . ILE A 1 81 ? 3.055 -8.124 -5.551 1.00 90.50 81 ILE A O 1
ATOM 653 N N . PRO A 1 82 ? 5.123 -8.892 -5.972 1.00 92.50 82 PRO A N 1
ATOM 654 C CA . PRO A 1 82 ? 5.215 -9.621 -4.709 1.00 92.50 82 PRO A CA 1
ATOM 655 C C . PRO A 1 82 ? 5.286 -8.676 -3.503 1.00 92.50 82 PRO A C 1
ATOM 657 O O . PRO A 1 82 ? 5.725 -7.531 -3.617 1.00 92.50 82 PRO A O 1
ATOM 660 N N . ALA A 1 83 ? 4.898 -9.195 -2.335 1.00 94.44 83 ALA A N 1
ATOM 661 C CA . ALA A 1 83 ? 4.926 -8.448 -1.083 1.00 94.44 83 ALA A CA 1
ATOM 662 C C . ALA A 1 83 ? 6.332 -7.904 -0.784 1.00 94.44 83 ALA A C 1
ATOM 664 O O . ALA A 1 83 ? 7.321 -8.627 -0.966 1.00 94.44 83 ALA A O 1
ATOM 665 N N . PRO A 1 84 ? 6.452 -6.667 -0.270 1.00 92.06 84 PRO A N 1
ATOM 666 C CA . PRO A 1 84 ? 7.738 -6.162 0.181 1.00 92.06 84 PRO A CA 1
ATOM 667 C C . PRO A 1 84 ? 8.252 -7.004 1.366 1.00 92.06 84 PRO A C 1
ATOM 669 O O . PRO A 1 84 ? 7.452 -7.453 2.187 1.00 92.06 84 PRO A O 1
ATOM 672 N N . PRO A 1 85 ? 9.577 -7.176 1.542 1.00 91.00 85 PRO A N 1
ATOM 673 C CA . PRO A 1 85 ? 10.131 -7.986 2.636 1.00 91.00 85 PRO A CA 1
ATOM 674 C C . PRO A 1 85 ? 9.704 -7.543 4.043 1.00 91.00 85 PRO A C 1
ATOM 676 O O . PRO A 1 85 ? 9.649 -8.354 4.961 1.00 91.00 85 PRO A O 1
ATOM 679 N N . ALA A 1 86 ? 9.399 -6.255 4.215 1.00 91.25 86 ALA A N 1
ATOM 680 C CA . ALA A 1 86 ? 8.928 -5.679 5.473 1.00 91.25 86 ALA A CA 1
ATOM 681 C C . ALA A 1 86 ? 7.401 -5.792 5.666 1.00 91.25 86 ALA A C 1
ATOM 683 O O . ALA A 1 86 ? 6.859 -5.173 6.585 1.00 91.25 86 ALA A O 1
ATOM 684 N N . TRP A 1 87 ? 6.692 -6.536 4.807 1.00 94.88 87 TRP A N 1
ATOM 685 C CA . TRP A 1 87 ? 5.249 -6.695 4.933 1.00 94.88 87 TRP A CA 1
ATOM 686 C C . TRP A 1 87 ? 4.898 -7.448 6.230 1.00 94.88 87 TRP A C 1
ATOM 688 O O . TRP A 1 87 ? 5.468 -8.502 6.523 1.00 94.88 87 TRP A O 1
ATOM 698 N N . PRO A 1 88 ? 3.973 -6.924 7.043 1.00 93.50 88 PRO A N 1
ATOM 699 C CA . PRO A 1 88 ? 3.641 -7.493 8.342 1.00 93.50 88 PRO A CA 1
ATOM 700 C C . PRO A 1 88 ? 2.953 -8.858 8.210 1.00 93.50 88 PRO A C 1
ATOM 702 O O . PRO A 1 88 ? 1.951 -8.990 7.515 1.00 93.50 88 PRO A O 1
ATOM 705 N N . ALA A 1 89 ? 3.403 -9.846 8.990 1.00 91.94 89 ALA A N 1
ATOM 706 C CA . ALA A 1 89 ? 2.820 -11.195 9.001 1.00 91.94 89 ALA A CA 1
ATOM 707 C C . ALA A 1 89 ? 1.333 -11.237 9.413 1.00 91.94 89 ALA A C 1
ATOM 709 O O . ALA A 1 89 ? 0.630 -12.202 9.126 1.00 91.94 89 ALA A O 1
ATOM 710 N N . SER A 1 90 ? 0.849 -10.199 10.101 1.00 92.25 90 SER A N 1
ATOM 711 C CA . SER A 1 90 ? -0.553 -10.067 10.505 1.00 92.25 90 SER A CA 1
ATOM 712 C C . SER A 1 90 ? -1.475 -9.502 9.419 1.00 92.25 90 SER A C 1
ATOM 714 O O . SER A 1 90 ? -2.687 -9.483 9.634 1.00 92.25 90 SER A O 1
ATOM 716 N N . ALA A 1 91 ? -0.942 -9.056 8.276 1.00 95.56 91 ALA A N 1
ATOM 717 C CA . ALA A 1 91 ? -1.726 -8.550 7.151 1.00 95.56 91 ALA A CA 1
ATOM 718 C C . ALA A 1 91 ? -1.595 -9.450 5.923 1.00 95.56 91 ALA A C 1
ATOM 720 O O . ALA A 1 91 ? -0.557 -10.064 5.675 1.00 95.56 91 ALA A O 1
ATOM 721 N N . ARG A 1 92 ? -2.647 -9.490 5.111 1.00 97.19 92 ARG A N 1
ATOM 722 C CA . ARG A 1 92 ? -2.659 -10.238 3.855 1.00 97.19 92 ARG A CA 1
ATOM 723 C C . ARG A 1 92 ? -2.048 -9.395 2.745 1.00 97.19 92 ARG A C 1
ATOM 725 O O . ARG A 1 92 ? -2.294 -8.195 2.665 1.00 97.19 92 ARG A O 1
ATOM 732 N N . TRP A 1 93 ? -1.282 -10.053 1.886 1.00 97.50 93 TRP A N 1
ATOM 733 C CA . TRP A 1 93 ? -0.858 -9.515 0.602 1.00 97.50 93 TRP A CA 1
ATOM 734 C C . TRP A 1 93 ? -1.474 -10.359 -0.504 1.00 97.50 93 TRP A C 1
ATOM 736 O O . TRP A 1 93 ? -1.279 -11.576 -0.536 1.00 97.50 93 TRP A O 1
ATOM 746 N N . HIS A 1 94 ? -2.203 -9.721 -1.409 1.00 97.44 94 HIS A N 1
ATOM 747 C CA . HIS A 1 94 ? -2.738 -10.355 -2.604 1.00 97.44 94 HIS A CA 1
ATOM 748 C C . HIS A 1 94 ? -1.867 -9.962 -3.785 1.00 97.44 94 HIS A C 1
ATOM 750 O O . HIS A 1 94 ? -1.910 -8.821 -4.234 1.00 97.44 94 HIS A O 1
ATOM 756 N N . GLN A 1 95 ? -1.086 -10.911 -4.298 1.00 96.00 95 GLN A N 1
ATOM 757 C CA . GLN A 1 95 ? -0.421 -10.725 -5.581 1.00 96.00 95 GLN A CA 1
ATOM 758 C C . GLN A 1 95 ? -1.409 -11.082 -6.701 1.00 96.00 95 GLN A C 1
ATOM 760 O O . GLN A 1 95 ? -1.543 -12.254 -7.053 1.00 96.00 95 GLN A O 1
ATOM 765 N N . ALA A 1 96 ? -2.164 -10.103 -7.198 1.00 95.44 96 ALA A N 1
ATOM 766 C CA . ALA A 1 96 ? -3.270 -10.334 -8.124 1.00 95.44 96 ALA A CA 1
ATOM 767 C C . ALA A 1 96 ? -3.579 -9.117 -9.008 1.00 95.44 96 ALA A C 1
ATOM 769 O O . ALA A 1 96 ? -3.265 -7.976 -8.676 1.00 95.44 96 ALA A O 1
ATOM 770 N N . ASP A 1 97 ? -4.256 -9.372 -10.129 1.00 93.00 97 ASP A N 1
ATOM 771 C CA . ASP A 1 97 ? -4.866 -8.325 -10.943 1.00 93.00 97 ASP A CA 1
ATOM 772 C C . ASP A 1 97 ? -6.214 -7.907 -10.340 1.00 93.00 97 ASP A C 1
ATOM 774 O O . ASP A 1 97 ? -7.132 -8.725 -10.229 1.00 93.00 97 ASP A O 1
ATOM 778 N N . ILE A 1 98 ? -6.354 -6.625 -9.999 1.00 93.31 98 ILE A N 1
ATOM 779 C CA . ILE A 1 98 ? -7.577 -6.050 -9.424 1.00 93.31 98 ILE A CA 1
ATOM 780 C C . ILE A 1 98 ? -8.810 -6.225 -10.326 1.00 93.31 98 ILE A C 1
ATOM 782 O O . ILE A 1 98 ? -9.927 -6.294 -9.821 1.00 93.31 98 ILE A O 1
ATOM 786 N N . GLN A 1 99 ? -8.637 -6.350 -11.645 1.00 91.50 99 GLN A N 1
ATOM 787 C CA . GLN A 1 99 ? -9.744 -6.567 -12.581 1.00 91.50 99 GLN A CA 1
ATOM 788 C C . GLN A 1 99 ? -10.322 -7.985 -12.488 1.00 91.50 99 GLN A C 1
ATOM 790 O O . GLN A 1 99 ? -11.470 -8.210 -12.868 1.00 91.50 99 GLN A O 1
ATOM 795 N N . THR A 1 100 ? -9.539 -8.943 -11.984 1.00 95.31 100 THR A N 1
ATOM 796 C CA . THR A 1 100 ? -9.925 -10.363 -11.885 1.00 95.31 100 THR A CA 1
ATOM 797 C C . THR A 1 100 ? -9.998 -10.872 -10.447 1.00 95.31 100 THR A C 1
ATOM 799 O O . THR A 1 100 ? -10.469 -11.984 -10.209 1.00 95.31 100 THR A O 1
ATOM 802 N N . PHE A 1 101 ? -9.558 -10.072 -9.474 1.00 96.94 101 PHE A N 1
ATOM 803 C CA . PHE A 1 101 ? -9.618 -10.413 -8.061 1.00 96.94 101 PHE A CA 1
ATOM 804 C C . PHE A 1 101 ? -11.070 -10.631 -7.615 1.00 96.94 101 PHE A C 1
ATOM 806 O O . PHE A 1 101 ? -11.948 -9.814 -7.875 1.00 96.94 101 PHE A O 1
ATOM 813 N N . THR A 1 102 ? -11.332 -11.743 -6.926 1.00 96.75 102 THR A N 1
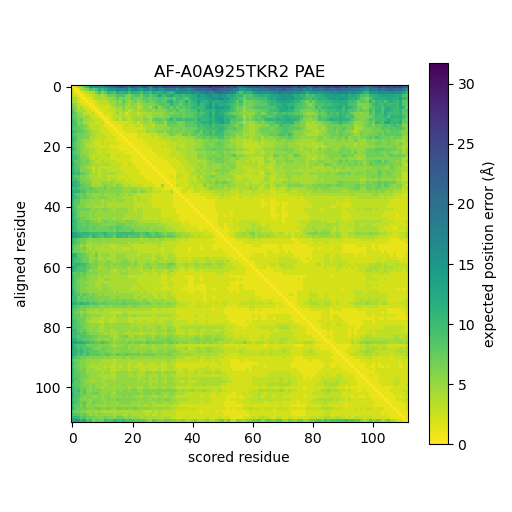ATOM 814 C CA . THR A 1 102 ? -12.680 -12.132 -6.470 1.00 96.75 102 THR A CA 1
ATOM 815 C C . THR A 1 102 ? -12.866 -12.001 -4.957 1.00 96.75 102 THR A C 1
ATOM 817 O O . THR A 1 102 ? -13.977 -12.145 -4.451 1.00 96.75 102 THR A O 1
ATOM 820 N N . GLY A 1 103 ? -11.798 -11.688 -4.215 1.00 96.31 103 GLY A N 1
ATOM 821 C CA . GLY A 1 103 ? -11.797 -11.601 -2.752 1.00 96.31 103 GLY A CA 1
ATOM 822 C C . GLY A 1 103 ? -12.411 -10.324 -2.168 1.00 96.31 103 GLY A C 1
ATOM 823 O O . GLY A 1 103 ? -12.296 -10.106 -0.963 1.00 96.31 103 GLY A O 1
ATOM 824 N N . TRP A 1 104 ? -13.057 -9.481 -2.981 1.00 96.81 104 TRP A N 1
ATOM 825 C CA . TRP A 1 104 ? -13.585 -8.173 -2.566 1.00 96.81 104 TRP A CA 1
ATOM 826 C C . TRP A 1 104 ? -14.553 -8.241 -1.383 1.00 96.81 104 TRP A C 1
ATOM 828 O O . TRP A 1 104 ?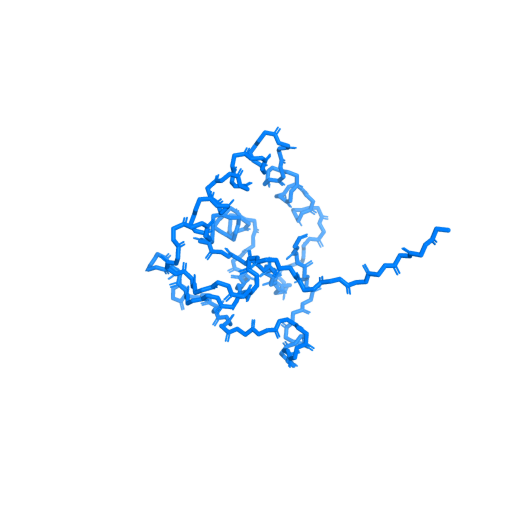 -14.519 -7.372 -0.520 1.00 96.81 104 TRP A O 1
ATOM 838 N N . ASN A 1 105 ? -15.353 -9.305 -1.284 1.00 96.94 105 ASN A N 1
ATOM 839 C CA . ASN A 1 105 ? -16.346 -9.472 -0.216 1.00 96.94 105 ASN A CA 1
ATOM 840 C C . ASN A 1 105 ? -15.742 -9.553 1.199 1.00 96.94 105 ASN A C 1
ATOM 842 O O . ASN A 1 105 ? -16.476 -9.459 2.179 1.00 96.94 105 ASN A O 1
ATOM 846 N N . ALA A 1 106 ? -14.425 -9.749 1.327 1.00 96.38 106 ALA A N 1
ATOM 847 C CA . ALA A 1 106 ? -13.736 -9.737 2.616 1.00 96.38 106 ALA A CA 1
ATOM 848 C C . ALA A 1 106 ? -13.431 -8.319 3.138 1.00 96.38 106 ALA A C 1
ATOM 850 O O . ALA A 1 106 ? -13.007 -8.185 4.286 1.00 96.38 106 ALA A O 1
ATOM 851 N N . TYR A 1 107 ? -13.619 -7.281 2.317 1.00 97.50 107 TYR A N 1
ATOM 852 C CA . TYR A 1 107 ? -13.195 -5.911 2.593 1.00 97.50 107 TYR A CA 1
ATOM 853 C C . TYR A 1 107 ? -14.390 -4.967 2.644 1.00 97.50 107 TYR A C 1
ATOM 855 O O . TYR A 1 107 ? -15.193 -4.918 1.716 1.00 97.50 107 TYR A O 1
ATOM 863 N N . SER A 1 108 ? -14.502 -4.201 3.728 1.00 96.88 108 SER A N 1
ATOM 864 C CA . SER A 1 108 ? -15.528 -3.161 3.867 1.00 96.88 108 SER A CA 1
ATOM 865 C C . SER A 1 108 ? -15.033 -1.786 3.419 1.00 96.88 108 SER A C 1
ATOM 867 O O . SER A 1 108 ? -15.844 -0.889 3.195 1.00 96.88 108 SER A O 1
ATOM 869 N N . VAL A 1 109 ? -13.715 -1.623 3.258 1.00 97.12 109 VAL A N 1
ATOM 870 C CA . VAL A 1 109 ? -13.075 -0.383 2.813 1.00 97.12 109 VAL A CA 1
ATOM 871 C C . VAL A 1 109 ? -12.032 -0.700 1.743 1.00 97.12 109 VAL A C 1
ATOM 873 O O . VAL A 1 109 ? -11.163 -1.547 1.942 1.00 97.12 109 VAL A O 1
ATOM 876 N N . VAL A 1 110 ? -12.099 0.014 0.620 1.00 96.69 110 VAL A N 1
ATOM 877 C CA . VAL A 1 110 ? -11.129 -0.059 -0.480 1.00 96.69 110 VAL A CA 1
ATOM 878 C C . VAL A 1 110 ? -10.487 1.316 -0.638 1.00 96.69 110 VAL A C 1
ATOM 880 O O . VAL A 1 110 ? -11.195 2.322 -0.674 1.00 96.69 110 VAL A O 1
ATOM 883 N N . ILE A 1 111 ? -9.158 1.362 -0.695 1.00 94.06 111 ILE A N 1
ATOM 884 C CA . ILE A 1 111 ? -8.358 2.589 -0.801 1.00 94.06 111 ILE A CA 1
ATOM 885 C C . ILE A 1 111 ? -7.410 2.447 -1.988 1.00 94.06 111 ILE A C 1
ATOM 887 O O . ILE A 1 111 ? -6.795 1.402 -2.127 1.00 94.06 111 ILE A O 1
ATOM 891 N N . GLY A 1 112 ? -7.278 3.474 -2.824 1.00 85.75 112 GLY A N 1
ATOM 892 C CA . GLY A 1 112 ? -6.382 3.518 -3.983 1.00 85.75 112 GLY A CA 1
ATOM 893 C C . GLY A 1 112 ? -6.294 4.924 -4.545 1.00 85.75 112 GLY A C 1
ATOM 894 O O . GLY A 1 112 ? -7.244 5.702 -4.290 1.00 85.75 112 GLY A O 1
#

Sequence (112 aa):
MNRRLEPELLDSLPPDHPDAIHSRRDLRLVNRVMGNAPWFEQTLARHIRPHDRVIELGSGTGELSARLRTITPLVDGIDRIPAPPAWPASARWHQADIQTFTGWNAYSVVIG

Mean predicted aligned error: 4.37 Å

Radius of gyration: 15.11 Å; Cα contacts (8 Å, |Δi|>4): 123; chains: 1; bounding box: 31×29×46 Å

Solvent-accessible surface area (backbone atoms only — not comparable to full-atom values): 6884 Å² total; per-residue (Å²): 135,87,88,76,92,70,85,60,73,65,81,75,50,56,82,83,35,69,66,49,49,49,50,53,54,51,50,53,51,51,42,57,75,71,42,47,61,66,50,50,46,58,53,44,67,74,68,67,54,99,84,52,27,35,34,30,51,68,32,69,76,37,67,60,55,61,56,43,39,78,74,42,78,48,45,27,35,30,22,79,53,73,77,41,94,84,60,55,92,89,40,56,70,43,68,42,55,80,93,74,58,78,70,59,88,74,44,79,38,80,44,118